Protein AF-V9W6R2-F1 (afdb_monomer_lite)

Organism: NCBI:txid697284

Foldseek 3Di:
DDCPPPPVVVVCQQPDDPPPPQDGPVCVVQHWDADPNDIGRDDPVVPDDDD

Sequence (51 aa):
MTPKHTRQKREVEEVMDTDDDGIYDSWEREGYTVINRVVVKWDQEKHKPPE

Secondary structure (DSSP, 8-state):
----SHHHHHHHHTT--SS-SSS-HHHHHH-EEEETTEEEE--TTTTPPP-

Structure (mmCIF, N/CA/C/O backbone):
data_AF-V9W6R2-F1
#
_entry.id   AF-V9W6R2-F1
#
loop_
_atom_site.group_PDB
_atom_site.id
_atom_site.type_symbol
_atom_site.label_atom_id
_atom_site.label_alt_id
_atom_site.label_comp_id
_atom_site.label_asym_id
_atom_site.label_entity_id
_atom_site.label_seq_id
_atom_site.pdbx_PDB_ins_code
_atom_site.Cartn_x
_atom_site.Cartn_y
_atom_site.Cartn_z
_atom_site.occupancy
_atom_site.B_iso_or_equiv
_atom_site.auth_seq_id
_atom_site.auth_comp_id
_atom_site.auth_asym_id
_atom_site.auth_atom_id
_atom_site.pdbx_PDB_model_num
ATOM 1 N N . MET A 1 1 ? 25.785 24.151 -4.466 1.00 42.06 1 MET A N 1
ATOM 2 C CA . MET A 1 1 ? 25.401 22.724 -4.454 1.00 42.06 1 MET A CA 1
ATOM 3 C C . MET A 1 1 ? 23.933 22.648 -4.072 1.00 42.06 1 MET A C 1
ATOM 5 O O . MET A 1 1 ? 23.607 22.928 -2.931 1.00 42.06 1 MET A O 1
ATOM 9 N N . THR A 1 2 ? 23.035 22.403 -5.023 1.00 47.81 2 THR A N 1
ATOM 10 C CA . THR A 1 2 ? 21.597 22.257 -4.748 1.00 47.81 2 THR A CA 1
ATOM 11 C C . THR A 1 2 ? 21.215 20.801 -5.004 1.00 47.81 2 THR A C 1
ATOM 13 O O . THR A 1 2 ? 21.452 20.313 -6.112 1.00 47.81 2 THR A O 1
ATOM 16 N N . PRO A 1 3 ? 20.649 20.063 -4.033 1.00 48.88 3 PRO A N 1
ATOM 17 C CA . PRO A 1 3 ? 20.185 18.716 -4.303 1.00 48.88 3 PRO A CA 1
ATOM 18 C C . PRO A 1 3 ? 18.824 18.835 -4.995 1.00 48.88 3 PRO A C 1
ATOM 20 O O . PRO A 1 3 ? 17.778 18.849 -4.360 1.00 48.88 3 PRO A O 1
ATOM 23 N N . LYS A 1 4 ? 18.831 18.976 -6.325 1.00 49.72 4 LYS A N 1
ATOM 24 C CA . LYS A 1 4 ? 17.607 18.886 -7.142 1.00 49.72 4 LYS A CA 1
ATOM 25 C C . LYS A 1 4 ? 17.201 17.436 -7.451 1.00 49.72 4 LYS A C 1
ATOM 27 O O . LYS A 1 4 ? 16.143 17.213 -8.016 1.00 49.72 4 LYS A O 1
ATOM 32 N N . HIS A 1 5 ? 18.016 16.454 -7.059 1.00 51.12 5 HIS A N 1
ATOM 33 C CA . HIS A 1 5 ? 17.846 15.042 -7.428 1.00 51.12 5 HIS A CA 1
ATOM 34 C C . HIS A 1 5 ? 16.951 14.218 -6.487 1.00 51.12 5 HIS A C 1
ATOM 36 O O . HIS A 1 5 ? 16.675 13.057 -6.769 1.00 51.12 5 HIS A O 1
ATOM 42 N N . THR A 1 6 ? 16.477 14.784 -5.377 1.00 55.72 6 THR A N 1
ATOM 43 C CA . THR A 1 6 ? 15.739 14.007 -4.364 1.00 55.72 6 THR A CA 1
ATOM 44 C C . THR A 1 6 ? 14.244 13.879 -4.666 1.00 55.72 6 THR A C 1
ATOM 46 O O . THR A 1 6 ? 13.575 13.025 -4.095 1.00 55.72 6 THR A O 1
ATOM 49 N N . ARG A 1 7 ? 13.675 14.737 -5.524 1.00 53.97 7 ARG A N 1
ATOM 50 C CA . ARG A 1 7 ? 12.232 14.708 -5.822 1.00 53.97 7 ARG A CA 1
ATOM 51 C C . ARG A 1 7 ? 11.890 13.646 -6.871 1.00 53.97 7 ARG A C 1
ATOM 53 O O . ARG A 1 7 ? 11.110 12.759 -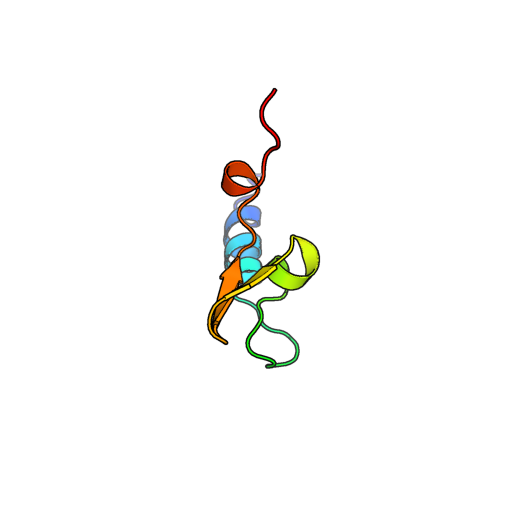6.563 1.00 53.97 7 ARG A O 1
ATOM 60 N N . GLN A 1 8 ? 12.607 13.636 -7.996 1.00 55.00 8 GLN A N 1
ATOM 61 C CA . GLN A 1 8 ? 12.399 12.648 -9.062 1.00 55.00 8 GLN A CA 1
ATOM 62 C C . GLN A 1 8 ? 12.639 11.201 -8.622 1.00 55.00 8 GLN A C 1
ATOM 64 O O . GLN A 1 8 ? 11.893 10.328 -9.035 1.00 55.00 8 GLN A O 1
ATOM 69 N N . LYS A 1 9 ? 13.632 10.923 -7.764 1.00 55.91 9 LYS A N 1
ATOM 70 C CA . LYS A 1 9 ? 13.835 9.557 -7.246 1.00 55.91 9 LYS A CA 1
ATOM 71 C C . LYS A 1 9 ? 12.645 9.044 -6.433 1.00 55.91 9 LYS A C 1
ATOM 73 O O . LYS A 1 9 ? 12.297 7.882 -6.567 1.00 55.91 9 LYS A O 1
ATOM 78 N N . ARG A 1 10 ? 12.023 9.912 -5.628 1.00 57.69 10 ARG A N 1
ATOM 79 C CA . ARG A 1 10 ? 10.861 9.544 -4.808 1.00 57.69 10 ARG A CA 1
ATOM 80 C C . ARG A 1 10 ? 9.615 9.316 -5.658 1.00 57.69 10 ARG A C 1
ATOM 82 O O . ARG A 1 10 ? 8.914 8.347 -5.431 1.00 57.69 10 ARG A O 1
ATOM 89 N N . GLU A 1 11 ? 9.401 10.158 -6.669 1.00 59.53 11 GLU A N 1
ATOM 90 C CA . GLU A 1 11 ? 8.291 9.989 -7.621 1.00 59.53 11 GLU A CA 1
ATOM 91 C C . GLU A 1 11 ? 8.428 8.693 -8.438 1.00 59.53 11 GLU A C 1
ATOM 93 O O . GLU A 1 11 ? 7.427 8.062 -8.752 1.00 59.53 11 GLU A O 1
ATOM 98 N N . VAL A 1 12 ? 9.660 8.273 -8.759 1.00 61.53 12 VAL A N 1
ATOM 99 C CA . VAL A 1 12 ? 9.921 6.987 -9.429 1.00 61.53 12 VAL A CA 1
ATOM 100 C C . VAL A 1 12 ? 9.681 5.806 -8.485 1.00 61.53 12 VAL A C 1
ATOM 102 O O . VAL A 1 12 ? 9.07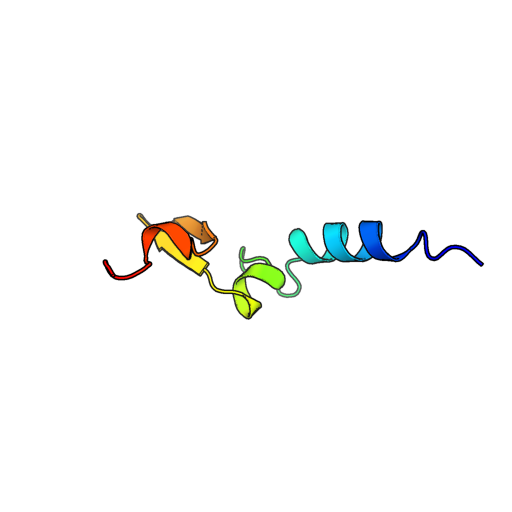0 4.836 -8.908 1.00 61.53 12 VAL A O 1
ATOM 105 N N . GLU A 1 13 ? 10.099 5.888 -7.216 1.00 66.81 13 GLU A N 1
ATOM 106 C CA . GLU A 1 13 ? 9.804 4.845 -6.214 1.00 66.81 13 GLU A CA 1
ATOM 107 C C . GLU A 1 13 ? 8.302 4.704 -5.902 1.00 66.81 13 GLU A C 1
ATOM 109 O O . GLU A 1 13 ? 7.858 3.616 -5.550 1.00 66.81 13 GLU A O 1
ATOM 114 N N . GLU A 1 14 ? 7.503 5.770 -6.026 1.00 70.50 14 GLU A N 1
ATOM 115 C CA . GLU A 1 14 ? 6.055 5.712 -5.759 1.00 70.50 14 GLU A CA 1
ATOM 116 C C . GLU A 1 14 ? 5.265 4.890 -6.788 1.00 70.50 14 GLU A C 1
ATOM 118 O O . GLU A 1 14 ? 4.163 4.445 -6.473 1.00 70.50 14 GLU A O 1
ATOM 123 N N . VAL A 1 15 ? 5.810 4.678 -7.990 1.00 81.88 15 VAL A N 1
ATOM 124 C CA . VAL A 1 15 ? 5.160 3.927 -9.084 1.00 81.88 15 VAL A CA 1
ATOM 125 C C . VAL A 1 15 ? 5.970 2.713 -9.545 1.00 81.88 15 VAL A C 1
AT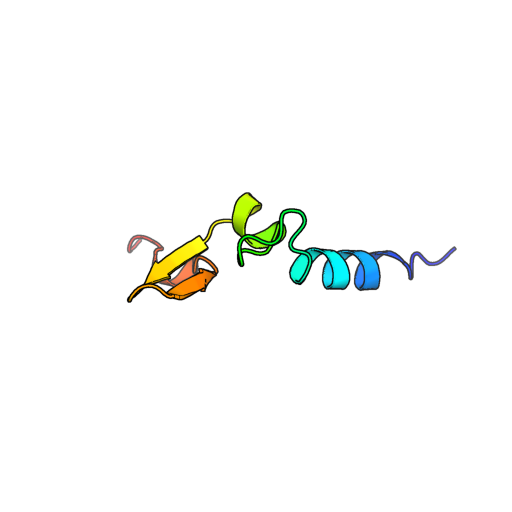OM 127 O O . VAL A 1 15 ? 5.662 2.128 -10.581 1.00 81.88 15 VAL A O 1
ATOM 130 N N . MET A 1 16 ? 7.030 2.363 -8.817 1.00 91.88 16 MET A N 1
ATOM 131 C CA . MET A 1 16 ? 7.862 1.200 -9.112 1.00 91.88 16 MET A CA 1
ATOM 132 C C . MET A 1 16 ? 7.213 -0.057 -8.537 1.00 91.88 16 MET A C 1
ATOM 134 O O . MET A 1 16 ? 6.792 -0.053 -7.384 1.00 91.88 16 MET A O 1
ATOM 138 N N . ASP A 1 17 ? 7.130 -1.089 -9.366 1.00 92.12 17 ASP A N 1
ATOM 139 C CA . ASP A 1 17 ? 6.691 -2.445 -9.040 1.00 92.12 17 ASP A CA 1
ATOM 140 C C . ASP A 1 17 ? 7.826 -3.361 -9.525 1.00 92.12 17 ASP A C 1
ATOM 142 O O . ASP A 1 17 ? 8.049 -3.504 -10.732 1.00 92.12 17 ASP A O 1
ATOM 146 N N . THR A 1 18 ? 8.680 -3.799 -8.596 1.00 94.75 18 THR A N 1
ATOM 147 C CA . THR A 1 18 ? 9.944 -4.481 -8.916 1.00 94.75 18 THR A CA 1
ATOM 148 C C . THR A 1 18 ? 9.732 -5.921 -9.384 1.00 94.75 18 THR A C 1
ATOM 150 O O . THR A 1 18 ? 10.537 -6.425 -10.177 1.00 94.75 18 THR A O 1
ATOM 153 N N . ASP A 1 19 ? 8.691 -6.591 -8.897 1.00 94.75 19 ASP A N 1
ATOM 154 C CA . ASP A 1 19 ? 8.382 -7.991 -9.185 1.00 94.75 19 ASP A CA 1
ATOM 155 C C . ASP A 1 19 ? 7.117 -8.203 -10.040 1.00 94.75 19 ASP A C 1
ATOM 157 O O . ASP A 1 19 ? 6.829 -9.348 -10.399 1.00 94.75 19 ASP A O 1
ATOM 161 N N . ASP A 1 20 ? 6.477 -7.118 -10.491 1.00 93.06 20 ASP A N 1
ATOM 162 C CA . ASP A 1 20 ? 5.349 -7.080 -11.441 1.00 93.06 20 ASP A CA 1
ATOM 163 C C . ASP A 1 20 ? 4.123 -7.850 -10.909 1.00 93.06 20 ASP A C 1
ATOM 165 O O . ASP A 1 20 ? 3.444 -8.590 -11.632 1.00 93.06 20 ASP A O 1
ATOM 169 N N . ASP A 1 21 ? 3.856 -7.716 -9.605 1.00 92.50 21 ASP A N 1
ATOM 170 C CA . ASP A 1 21 ? 2.734 -8.372 -8.922 1.00 92.50 21 ASP A CA 1
ATOM 171 C C . ASP A 1 21 ? 1.468 -7.488 -8.851 1.00 92.50 21 ASP A C 1
ATOM 173 O O . ASP A 1 21 ? 0.379 -7.953 -8.482 1.00 92.50 21 ASP A O 1
ATOM 177 N N . GLY A 1 22 ? 1.582 -6.230 -9.293 1.00 90.62 22 GLY A N 1
ATOM 178 C CA . GLY A 1 22 ? 0.519 -5.233 -9.295 1.00 90.62 22 GLY A CA 1
ATOM 179 C C . GLY A 1 22 ? 0.449 -4.390 -8.020 1.00 90.62 22 GLY A C 1
ATOM 180 O O . GLY A 1 22 ? -0.548 -3.680 -7.824 1.00 90.62 22 GLY A O 1
ATOM 181 N N . ILE A 1 23 ? 1.464 -4.453 -7.154 1.00 92.44 23 ILE A N 1
ATOM 182 C CA . ILE A 1 23 ? 1.586 -3.682 -5.917 1.00 92.44 23 ILE A CA 1
ATOM 183 C C . ILE A 1 23 ? 2.884 -2.875 -5.968 1.00 92.44 23 ILE A C 1
ATOM 185 O O . ILE A 1 23 ? 3.970 -3.405 -6.130 1.00 92.44 23 ILE A O 1
ATOM 189 N N . TYR A 1 24 ? 2.793 -1.555 -5.799 1.00 93.38 24 TYR A N 1
ATOM 190 C CA . TYR A 1 24 ? 3.998 -0.724 -5.811 1.00 93.38 24 TYR A CA 1
ATOM 191 C C . TYR A 1 24 ? 4.894 -1.010 -4.597 1.00 93.38 24 TYR A C 1
ATOM 193 O O . TYR A 1 24 ? 4.399 -1.067 -3.468 1.00 93.38 24 TYR A O 1
ATOM 201 N N . ASP A 1 25 ? 6.214 -1.006 -4.792 1.00 92.19 25 ASP A N 1
ATOM 202 C CA . ASP A 1 25 ? 7.233 -1.242 -3.755 1.00 92.19 25 ASP A CA 1
ATOM 203 C C . ASP A 1 25 ? 7.054 -0.331 -2.525 1.00 92.19 25 ASP A C 1
ATOM 205 O O . ASP A 1 25 ? 7.443 -0.642 -1.393 1.00 92.19 25 ASP A O 1
ATOM 209 N N . SER A 1 26 ? 6.536 0.880 -2.749 1.00 91.56 26 SER A N 1
ATOM 210 C CA . SER A 1 26 ? 6.241 1.840 -1.683 1.00 91.56 26 SER A CA 1
ATOM 211 C C . SER A 1 26 ? 5.063 1.385 -0.820 1.00 91.56 26 SER A C 1
ATOM 213 O O . SER A 1 26 ? 5.102 1.533 0.398 1.00 91.56 26 SER A O 1
ATOM 215 N N . TRP A 1 27 ? 4.039 0.786 -1.423 1.00 92.38 27 TRP A N 1
ATOM 216 C CA . TRP A 1 27 ? 2.849 0.288 -0.740 1.00 92.38 27 TRP A CA 1
ATOM 217 C C . TRP A 1 27 ? 3.140 -0.995 0.027 1.00 92.38 27 TRP A C 1
ATOM 219 O O . TRP A 1 27 ? 2.613 -1.173 1.121 1.00 92.38 27 TRP A O 1
ATOM 229 N N . GLU A 1 28 ? 4.012 -1.855 -0.487 1.00 92.44 28 GLU A N 1
ATOM 230 C CA . GLU A 1 28 ? 4.488 -3.022 0.256 1.00 92.44 28 GLU A CA 1
ATOM 231 C C . GLU A 1 28 ? 5.212 -2.626 1.552 1.00 92.44 28 GLU A C 1
ATOM 233 O O . GLU A 1 28 ? 5.027 -3.250 2.598 1.00 92.44 28 GLU A O 1
ATOM 238 N N . ARG A 1 29 ? 6.007 -1.547 1.500 1.00 90.88 29 ARG A N 1
ATOM 239 C CA . ARG A 1 29 ? 6.757 -1.016 2.650 1.00 90.88 29 ARG A CA 1
ATOM 240 C C . ARG A 1 29 ? 5.892 -0.210 3.623 1.00 90.88 29 ARG A C 1
ATOM 242 O O . ARG A 1 29 ? 6.048 -0.348 4.834 1.00 90.88 29 ARG A O 1
ATOM 249 N N . GLU A 1 30 ? 5.033 0.672 3.112 1.00 90.12 30 GLU A N 1
ATOM 250 C CA . GLU A 1 30 ? 4.206 1.596 3.911 1.00 90.12 30 GLU A CA 1
ATOM 251 C C . GLU A 1 30 ? 2.896 0.963 4.402 1.00 90.12 30 GLU A C 1
ATOM 253 O O . GLU A 1 30 ? 2.354 1.370 5.433 1.00 90.12 30 GLU A O 1
ATOM 258 N N . GLY A 1 31 ? 2.394 -0.026 3.665 1.00 91.06 31 GLY A N 1
ATOM 259 C CA . GLY A 1 31 ? 1.129 -0.705 3.895 1.00 91.06 31 GLY A CA 1
ATOM 260 C C . GLY A 1 31 ? 0.108 -0.471 2.777 1.00 91.06 31 GLY A C 1
ATOM 261 O O . GLY A 1 31 ? -0.093 0.641 2.278 1.00 91.06 31 GLY A O 1
ATOM 262 N N . TYR A 1 32 ? -0.622 -1.534 2.453 1.00 93.00 32 TYR A N 1
ATOM 263 C CA . TYR A 1 32 ? -1.793 -1.522 1.582 1.00 93.00 32 TYR A CA 1
ATOM 264 C C . TYR A 1 32 ? -2.920 -2.359 2.186 1.00 93.00 32 TYR A C 1
ATOM 266 O O . TYR A 1 32 ? -2.752 -3.0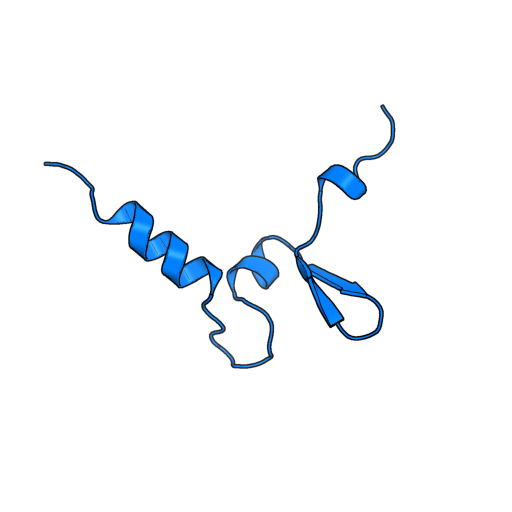49 3.192 1.00 93.00 32 TYR A O 1
ATOM 274 N N . THR A 1 33 ? -4.096 -2.297 1.572 1.00 93.50 33 THR A N 1
ATOM 275 C CA . THR A 1 33 ? -5.202 -3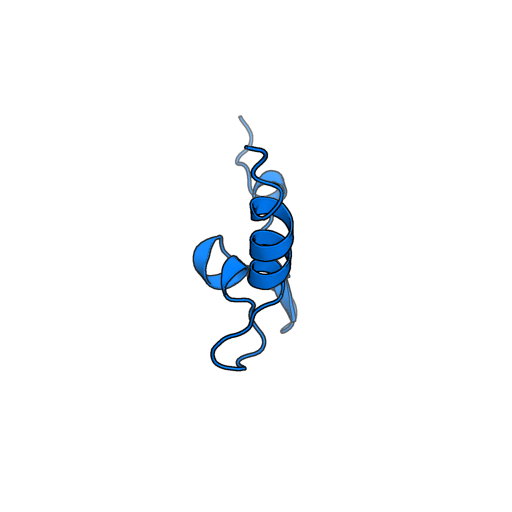.211 1.861 1.00 93.50 33 THR A CA 1
ATOM 276 C C . THR A 1 33 ? -5.866 -3.667 0.570 1.00 93.50 33 THR A C 1
ATOM 278 O O . THR A 1 33 ? -5.651 -3.093 -0.499 1.00 93.50 33 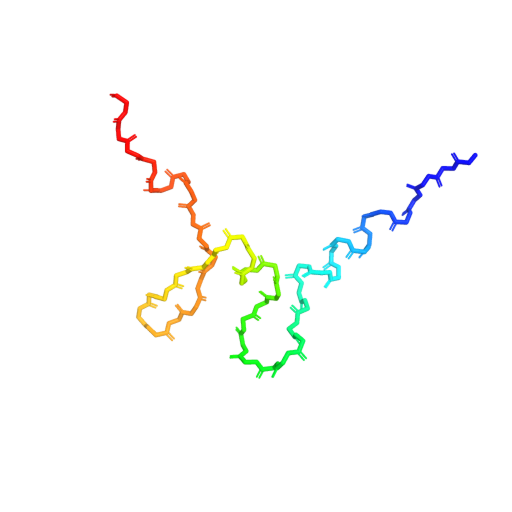THR A O 1
ATOM 281 N N . VAL A 1 34 ? -6.674 -4.718 0.665 1.00 92.56 34 VAL A N 1
ATOM 282 C CA . VAL A 1 34 ? -7.428 -5.268 -0.460 1.00 92.56 34 VAL A CA 1
ATOM 283 C C . VAL A 1 34 ? -8.915 -5.121 -0.174 1.00 92.56 34 VAL A C 1
ATOM 285 O O . VAL A 1 34 ? -9.440 -5.705 0.772 1.00 92.56 34 VAL A O 1
ATOM 288 N N . ILE A 1 35 ? -9.612 -4.358 -1.015 1.00 91.69 35 ILE A N 1
ATOM 289 C CA . ILE A 1 35 ? -11.055 -4.117 -0.906 1.00 91.69 35 ILE A CA 1
ATOM 290 C C . ILE A 1 35 ? -11.704 -4.564 -2.210 1.00 91.69 35 ILE A C 1
ATOM 292 O O . ILE A 1 35 ? -11.319 -4.110 -3.280 1.00 91.69 35 ILE A O 1
ATOM 296 N N . ASN A 1 36 ? -12.693 -5.461 -2.147 1.00 94.12 36 ASN A N 1
ATOM 297 C CA . ASN A 1 36 ? -13.392 -5.971 -3.336 1.00 94.12 36 ASN A CA 1
ATOM 298 C C . ASN A 1 36 ? -12.447 -6.511 -4.430 1.00 94.12 36 ASN A C 1
ATOM 300 O O . ASN A 1 36 ? -12.714 -6.342 -5.617 1.00 94.12 36 ASN A O 1
ATOM 304 N N . ARG A 1 37 ? -11.356 -7.182 -4.024 1.00 92.06 37 ARG A N 1
ATOM 305 C CA . ARG A 1 37 ? -10.287 -7.695 -4.910 1.00 92.06 37 ARG A CA 1
ATOM 306 C C . ARG A 1 37 ? -9.474 -6.610 -5.631 1.00 92.06 37 ARG A C 1
ATOM 308 O O . ARG A 1 37 ? -8.829 -6.907 -6.628 1.00 92.06 37 ARG A O 1
ATOM 315 N N . VAL A 1 38 ? -9.494 -5.378 -5.130 1.00 91.56 38 VAL A N 1
ATOM 316 C CA . VAL A 1 38 ? -8.671 -4.267 -5.618 1.00 91.56 38 VAL A CA 1
ATOM 317 C C . VAL A 1 38 ? -7.667 -3.888 -4.537 1.00 91.56 38 VAL A C 1
ATOM 319 O O . VAL A 1 38 ? -8.052 -3.688 -3.383 1.00 91.56 38 VAL A O 1
ATOM 322 N N . VAL A 1 39 ? -6.393 -3.794 -4.915 1.00 91.25 39 VAL A N 1
ATOM 323 C CA . VAL A 1 39 ? -5.319 -3.305 -4.045 1.00 91.25 39 VAL A CA 1
ATOM 324 C C . VAL A 1 39 ? -5.420 -1.786 -3.950 1.00 91.25 39 VAL A C 1
ATOM 326 O O . VAL A 1 39 ? -5.499 -1.093 -4.964 1.00 91.25 39 VAL A O 1
ATOM 329 N N . VAL A 1 40 ? -5.446 -1.260 -2.729 1.00 90.50 40 VAL A N 1
ATOM 330 C CA . VAL A 1 40 ? -5.497 0.181 -2.460 1.00 90.50 40 VAL A CA 1
ATOM 331 C C . VAL A 1 40 ? -4.496 0.555 -1.370 1.00 90.50 40 VAL A C 1
ATOM 333 O O . VAL A 1 40 ? -4.262 -0.223 -0.442 1.00 90.50 40 VAL A O 1
ATOM 336 N N . LYS A 1 41 ? -3.928 1.764 -1.456 1.00 90.69 41 LYS A N 1
ATOM 337 C CA . LYS A 1 41 ? -3.013 2.294 -0.436 1.00 90.69 41 LYS A CA 1
ATOM 338 C C . LYS A 1 41 ? -3.680 2.302 0.942 1.00 90.69 41 LYS A C 1
ATOM 340 O O . LYS A 1 41 ? -4.852 2.665 1.066 1.00 90.69 41 LYS A O 1
ATOM 345 N N . TRP A 1 42 ? -2.928 1.922 1.976 1.00 90.00 42 TRP A N 1
ATOM 346 C CA . TRP A 1 42 ? -3.411 1.981 3.350 1.00 90.00 42 TRP A CA 1
ATOM 347 C C . TRP A 1 42 ? -3.649 3.432 3.779 1.00 90.00 42 TRP A C 1
ATOM 349 O O . TRP A 1 42 ? -2.769 4.286 3.667 1.00 90.00 42 TRP A O 1
ATOM 359 N N . ASP A 1 43 ? -4.844 3.708 4.294 1.00 86.38 43 ASP A N 1
ATOM 360 C CA . ASP A 1 43 ? -5.245 5.033 4.759 1.00 86.38 43 ASP A CA 1
ATOM 361 C C . ASP A 1 43 ? -5.178 5.081 6.293 1.00 86.38 43 ASP A C 1
ATOM 363 O O . ASP A 1 43 ? -6.069 4.594 6.993 1.00 86.38 43 ASP A O 1
ATOM 367 N N . GLN A 1 44 ? -4.091 5.647 6.829 1.00 77.56 44 GLN A N 1
ATOM 368 C CA . GLN A 1 44 ? -3.906 5.749 8.280 1.00 77.56 44 GLN A CA 1
ATOM 369 C C . GLN A 1 44 ? -4.923 6.679 8.952 1.00 77.56 44 GLN A C 1
ATOM 371 O O . GLN A 1 44 ? -5.213 6.501 10.134 1.00 77.56 44 GLN A O 1
ATOM 376 N N . GLU A 1 45 ? -5.481 7.652 8.228 1.00 76.56 45 GLU A N 1
ATOM 377 C CA . GLU A 1 45 ? -6.447 8.595 8.793 1.00 76.56 45 GLU A CA 1
ATOM 378 C C . GLU A 1 45 ? -7.815 7.936 8.978 1.00 76.56 45 GLU A C 1
ATOM 380 O O . GLU A 1 45 ? -8.454 8.126 10.012 1.00 76.56 45 GLU A O 1
ATOM 385 N N . LYS A 1 46 ? -8.233 7.080 8.037 1.00 70.81 46 LYS A N 1
ATOM 386 C CA . LYS A 1 46 ? -9.482 6.306 8.149 1.00 70.81 46 LYS A CA 1
ATOM 387 C C . LYS A 1 46 ? -9.464 5.247 9.248 1.00 70.81 46 LYS A C 1
ATOM 389 O O . LYS A 1 46 ? -10.528 4.839 9.711 1.00 70.81 46 LYS A O 1
ATOM 394 N N . HIS A 1 47 ? -8.282 4.785 9.643 1.00 67.19 47 HIS A N 1
ATOM 395 C CA . HIS A 1 47 ? -8.117 3.701 10.612 1.00 67.19 47 HIS A CA 1
ATOM 396 C C . HIS A 1 47 ? -7.553 4.157 11.958 1.00 67.19 47 HIS A C 1
ATOM 398 O O . HIS A 1 47 ? -7.210 3.319 12.795 1.00 67.19 47 HIS A O 1
ATOM 404 N N . LYS A 1 48 ? -7.486 5.470 12.201 1.00 70.25 48 LYS A N 1
ATOM 405 C CA . LYS A 1 48 ? -7.137 5.980 13.523 1.00 70.25 48 LYS A CA 1
ATOM 406 C C . LYS A 1 48 ? -8.245 5.599 14.519 1.00 70.25 48 LYS A C 1
ATOM 408 O O . LYS A 1 48 ? -9.414 5.881 14.245 1.00 70.25 48 LYS A O 1
ATOM 413 N N . PRO A 1 49 ? -7.921 4.956 15.656 1.00 69.81 49 PRO A N 1
ATOM 414 C CA . PRO A 1 49 ? -8.907 4.761 16.709 1.00 69.81 49 PRO A CA 1
ATOM 415 C C . PRO A 1 49 ? -9.406 6.132 17.197 1.00 69.81 49 PRO A C 1
ATOM 417 O O . PRO A 1 49 ? -8.623 7.088 17.189 1.00 69.81 49 PRO A O 1
ATOM 420 N N . PRO A 1 50 ? -10.689 6.252 17.587 1.00 73.38 50 PRO A N 1
ATOM 421 C CA . PRO A 1 50 ? -11.175 7.466 18.231 1.00 73.38 50 PRO A CA 1
ATOM 422 C C . PRO A 1 50 ? -10.348 7.725 19.499 1.00 73.38 50 PRO A C 1
ATOM 424 O O . PRO A 1 50 ? -10.072 6.785 20.248 1.00 73.38 50 PRO A O 1
ATOM 427 N N . GLU A 1 51 ? -9.912 8.975 19.674 1.00 70.38 51 GLU A N 1
ATOM 428 C CA . GLU A 1 51 ? -9.186 9.456 20.862 1.00 70.38 51 GLU A CA 1
ATOM 429 C C . GLU A 1 51 ? -10.074 9.443 22.115 1.00 70.38 51 GLU A C 1
ATOM 431 O O . GLU A 1 51 ? -11.282 9.762 21.987 1.00 70.38 51 GLU A O 1
#

InterPro domains:
  IPR035088 Protective antigen, Ca-binding domain [PF03495] (17-47)

Radius of gyration: 14.59 Å; chains: 1; bounding box: 39×31×32 Å

pLDDT: mean 78.58, std 16.41, range [42.06, 94.75]